Protein AF-A0AAV5U1E9-F1 (afdb_monomer_lite)

Structure (mmCIF, N/CA/C/O backbone):
data_AF-A0AAV5U1E9-F1
#
_entry.id   AF-A0AAV5U1E9-F1
#
loop_
_atom_site.group_PDB
_atom_site.id
_atom_site.type_symbol
_atom_site.label_atom_id
_atom_site.label_alt_id
_atom_site.label_comp_id
_atom_site.label_asym_id
_atom_site.label_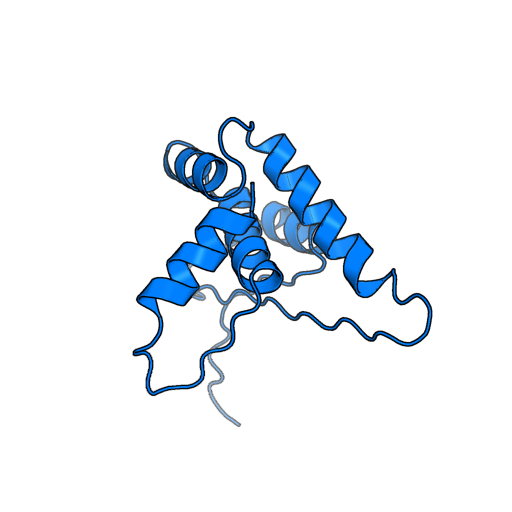entity_id
_atom_site.label_seq_id
_atom_site.pdbx_PDB_ins_code
_atom_site.Cartn_x
_atom_site.Cartn_y
_atom_site.Cartn_z
_atom_site.occupancy
_atom_site.B_iso_or_equiv
_atom_site.auth_seq_id
_atom_site.auth_comp_id
_atom_site.auth_asym_id
_atom_site.auth_atom_id
_atom_site.pdbx_PDB_model_num
ATOM 1 N N . HIS A 1 1 ? 16.062 -0.379 -3.807 1.00 47.97 1 HIS A N 1
ATOM 2 C CA . HIS A 1 1 ? 15.421 -1.050 -2.657 1.00 47.97 1 HIS A CA 1
ATOM 3 C C . HIS A 1 1 ? 14.063 -1.661 -3.014 1.00 47.97 1 HIS A C 1
ATOM 5 O O . HIS A 1 1 ? 13.911 -2.852 -2.813 1.00 47.97 1 HIS A O 1
ATOM 11 N N . THR A 1 2 ? 13.139 -0.954 -3.675 1.00 52.12 2 THR A N 1
ATOM 12 C CA . THR A 1 2 ? 11.852 -1.521 -4.158 1.00 52.12 2 THR A CA 1
ATOM 13 C C . THR A 1 2 ? 11.961 -2.611 -5.239 1.00 52.12 2 THR A C 1
ATOM 15 O O . THR A 1 2 ? 11.015 -3.367 -5.461 1.00 52.12 2 THR A O 1
ATOM 18 N N . SER A 1 3 ? 13.106 -2.712 -5.918 1.00 59.28 3 SER A N 1
ATOM 19 C CA . SER A 1 3 ? 13.319 -3.634 -7.041 1.00 59.28 3 SER A CA 1
ATOM 20 C C . SER A 1 3 ? 13.383 -5.119 -6.651 1.00 59.28 3 SER A C 1
ATOM 22 O O . SER A 1 3 ? 13.182 -5.966 -7.518 1.00 59.28 3 SER A O 1
ATOM 24 N N . SER A 1 4 ? 13.652 -5.462 -5.383 1.00 75.06 4 SER A N 1
ATOM 25 C CA . SER A 1 4 ? 13.805 -6.863 -4.952 1.00 75.06 4 SER A CA 1
ATOM 26 C C . SER A 1 4 ? 12.466 -7.601 -4.883 1.00 75.06 4 SER A C 1
ATOM 28 O O . SER A 1 4 ? 12.349 -8.688 -5.441 1.00 75.06 4 SER A O 1
ATOM 30 N N . LEU A 1 5 ? 11.439 -6.996 -4.276 1.00 80.62 5 LEU A N 1
ATOM 31 C CA . LEU A 1 5 ? 10.107 -7.595 -4.142 1.00 80.62 5 LEU A CA 1
ATOM 32 C C . LEU A 1 5 ? 9.466 -7.862 -5.505 1.00 80.62 5 LEU A C 1
ATOM 34 O O . LEU A 1 5 ? 9.003 -8.966 -5.775 1.00 80.62 5 LEU A O 1
ATOM 38 N N . ALA A 1 6 ? 9.493 -6.867 -6.388 1.00 82.38 6 ALA A N 1
ATOM 39 C CA . ALA A 1 6 ? 8.939 -6.980 -7.731 1.00 82.38 6 ALA A CA 1
ATOM 40 C C . ALA A 1 6 ? 9.596 -8.096 -8.551 1.00 82.38 6 ALA A C 1
ATOM 42 O O . ALA A 1 6 ? 8.913 -8.863 -9.228 1.00 82.38 6 ALA A O 1
ATOM 43 N N . LEU A 1 7 ? 10.924 -8.200 -8.467 1.00 82.81 7 LEU A N 1
ATOM 44 C CA . LEU A 1 7 ? 11.687 -9.235 -9.152 1.00 82.81 7 LEU A CA 1
ATOM 45 C C . LEU A 1 7 ? 11.408 -10.622 -8.566 1.00 82.81 7 LEU A C 1
ATOM 47 O O . LEU A 1 7 ? 11.289 -11.592 -9.313 1.00 82.81 7 LEU A O 1
ATOM 51 N N . SER A 1 8 ? 11.278 -10.720 -7.244 1.00 85.69 8 SER A N 1
ATOM 52 C CA . SER A 1 8 ? 10.870 -11.956 -6.583 1.00 85.69 8 SER A CA 1
ATOM 53 C C . SER A 1 8 ? 9.473 -12.383 -7.022 1.00 85.69 8 SER A C 1
ATOM 55 O O . SER A 1 8 ? 9.302 -13.546 -7.365 1.00 85.69 8 SER A O 1
ATOM 57 N N . LEU A 1 9 ? 8.501 -11.470 -7.101 1.00 85.44 9 LEU A N 1
ATOM 58 C CA . LEU A 1 9 ? 7.164 -11.790 -7.610 1.00 85.44 9 LEU A CA 1
ATOM 59 C C . LEU A 1 9 ? 7.234 -12.288 -9.053 1.00 85.44 9 LEU A C 1
ATOM 61 O O . LEU A 1 9 ? 6.796 -13.399 -9.316 1.00 85.44 9 LEU A O 1
ATOM 65 N N . LEU A 1 10 ? 7.897 -11.552 -9.949 1.00 85.06 10 LEU A N 1
ATOM 66 C CA . LEU A 1 10 ? 8.078 -11.957 -11.350 1.00 85.06 10 LEU A CA 1
ATOM 67 C C . LEU A 1 10 ? 8.608 -13.388 -11.503 1.00 85.06 10 LEU A C 1
ATOM 69 O O . LEU A 1 10 ? 8.105 -14.142 -12.328 1.00 85.06 10 LEU A O 1
ATOM 73 N N . ARG A 1 11 ? 9.594 -13.776 -10.687 1.00 85.38 11 ARG A N 1
ATOM 74 C CA . ARG A 1 11 ? 10.191 -15.122 -10.716 1.00 85.38 11 ARG A CA 1
ATOM 75 C C . ARG A 1 11 ? 9.249 -16.230 -10.248 1.00 85.38 11 ARG A C 1
ATOM 77 O O . ARG A 1 11 ? 9.446 -17.372 -10.643 1.00 85.38 11 ARG A O 1
ATOM 84 N N . HIS A 1 12 ? 8.272 -15.910 -9.403 1.00 86.44 12 HIS A N 1
ATOM 85 C CA . HIS A 1 12 ? 7.355 -16.888 -8.813 1.00 86.44 12 HIS A CA 1
ATOM 86 C C . HIS A 1 12 ? 5.940 -16.827 -9.400 1.00 86.44 12 HIS A C 1
ATOM 88 O O . HIS A 1 12 ? 5.130 -17.700 -9.106 1.00 86.44 12 HIS A O 1
ATOM 94 N N . SER A 1 13 ? 5.609 -15.806 -10.194 1.00 84.50 13 SER A N 1
ATOM 95 C CA . SER A 1 13 ? 4.236 -15.575 -10.652 1.00 84.50 13 SER A CA 1
ATOM 96 C C . SER A 1 13 ? 3.828 -16.366 -11.890 1.00 84.50 13 SER A C 1
ATOM 98 O O . SER A 1 13 ? 2.631 -16.524 -12.106 1.00 84.50 13 SER A O 1
ATOM 100 N N . SER A 1 14 ? 4.770 -16.830 -12.715 1.00 82.94 14 SER A N 1
ATOM 101 C CA . SER A 1 14 ? 4.425 -17.496 -13.973 1.00 82.94 14 SER A CA 1
ATOM 102 C C . SER A 1 14 ? 5.510 -18.467 -14.438 1.00 82.94 14 SER A C 1
ATOM 104 O O . SER A 1 14 ? 6.698 -18.165 -14.289 1.00 82.94 14 SER A O 1
ATOM 106 N N . PRO A 1 15 ? 5.137 -19.611 -15.040 1.00 82.44 15 PRO A N 1
ATOM 107 C CA . PRO A 1 15 ? 6.086 -20.453 -15.752 1.00 82.44 15 PRO A CA 1
ATOM 108 C C . PRO A 1 15 ? 6.699 -19.704 -16.955 1.00 82.44 15 PRO A C 1
ATOM 110 O O . PRO A 1 15 ? 6.074 -18.785 -17.492 1.00 82.44 15 PRO A O 1
ATOM 113 N N . PRO A 1 16 ? 7.891 -20.116 -17.438 1.00 79.62 16 PRO A N 1
ATOM 114 C CA . PRO A 1 16 ? 8.574 -19.460 -18.562 1.00 79.62 16 PRO A CA 1
ATOM 115 C C . PRO A 1 16 ? 7.789 -19.450 -19.883 1.00 79.62 16 PRO A C 1
ATOM 117 O O . PRO A 1 16 ? 8.138 -18.708 -20.796 1.00 79.62 16 PRO A O 1
ATOM 120 N N . SER A 1 17 ? 6.765 -20.297 -20.005 1.00 86.25 17 SER A N 1
ATOM 121 C CA . SER A 1 17 ? 5.916 -20.434 -21.191 1.00 86.25 17 SER A CA 1
ATOM 122 C C . SER A 1 17 ? 4.806 -19.388 -21.292 1.00 86.25 17 SER A C 1
ATOM 124 O O . SER A 1 17 ? 4.141 -19.316 -22.322 1.00 86.25 17 SER A O 1
ATOM 126 N N . GLU A 1 18 ? 4.577 -18.599 -20.244 1.00 86.81 18 GLU A N 1
ATOM 127 C CA . GLU A 1 18 ? 3.461 -17.660 -20.167 1.00 86.81 18 GLU A CA 1
ATOM 128 C C . GLU A 1 18 ? 3.949 -16.221 -20.005 1.00 86.81 18 GLU A C 1
ATOM 130 O O . GLU A 1 18 ? 4.949 -15.930 -19.347 1.00 86.81 18 GLU A O 1
ATOM 135 N N . SER A 1 19 ? 3.226 -15.298 -20.638 1.00 86.00 19 SER A N 1
ATOM 136 C CA . SER A 1 19 ? 3.493 -13.871 -20.493 1.00 86.00 19 SER A CA 1
ATOM 137 C C . SER A 1 19 ? 2.918 -13.369 -19.177 1.00 86.00 19 SER A C 1
ATOM 139 O O . SER A 1 19 ? 1.728 -13.527 -18.916 1.00 86.00 19 SER A O 1
ATOM 141 N N . PHE A 1 20 ? 3.747 -12.695 -18.384 1.00 88.19 20 PHE A N 1
ATOM 142 C CA . PHE A 1 20 ? 3.342 -12.119 -17.110 1.00 88.19 20 PHE A CA 1
ATOM 143 C C . PHE A 1 20 ? 3.737 -10.644 -17.027 1.00 88.19 20 PHE A C 1
ATOM 145 O O . PHE A 1 20 ? 4.865 -10.264 -17.343 1.00 88.19 20 PHE A O 1
ATOM 152 N N . VAL A 1 21 ? 2.796 -9.808 -16.586 1.00 87.12 21 VAL A N 1
ATOM 153 C CA . VAL A 1 21 ? 2.986 -8.365 -16.419 1.00 87.12 21 VAL A CA 1
ATOM 154 C C . VAL A 1 21 ? 2.570 -7.971 -15.010 1.00 87.12 21 VAL A C 1
ATOM 156 O O . VAL A 1 21 ? 1.493 -8.315 -14.534 1.00 87.12 21 VAL A O 1
ATOM 159 N N . LEU A 1 22 ? 3.431 -7.196 -14.362 1.00 87.06 22 LEU A N 1
ATOM 160 C CA . LEU A 1 22 ? 3.266 -6.678 -13.012 1.00 87.06 22 LEU A CA 1
ATOM 161 C C . LEU A 1 22 ? 3.529 -5.173 -13.052 1.00 87.06 22 LEU A C 1
ATOM 163 O O . LEU A 1 22 ? 4.464 -4.728 -13.714 1.00 87.06 22 LEU A O 1
ATOM 167 N N . SER A 1 23 ? 2.745 -4.398 -12.301 1.00 87.50 23 SER A N 1
ATOM 168 C CA . SER A 1 23 ? 3.079 -3.016 -11.948 1.00 87.50 23 SER A CA 1
ATOM 169 C C . SER A 1 23 ? 3.616 -2.982 -10.514 1.00 87.50 23 SER A C 1
ATOM 171 O O . SER A 1 23 ? 2.819 -2.964 -9.570 1.00 87.50 23 SER A O 1
ATOM 173 N N . PRO A 1 24 ? 4.950 -2.957 -10.316 1.00 87.19 24 PRO A N 1
ATOM 174 C CA . PRO A 1 24 ? 5.549 -2.898 -8.983 1.00 87.19 24 PRO A CA 1
ATOM 175 C C . PRO A 1 24 ? 5.058 -1.702 -8.179 1.00 87.19 24 PRO A C 1
ATOM 177 O O . PRO A 1 24 ? 4.819 -1.798 -6.982 1.00 87.19 24 PRO A O 1
ATOM 180 N N . PHE A 1 25 ? 4.874 -0.573 -8.863 1.00 85.94 25 PHE A N 1
ATOM 181 C CA . PHE A 1 25 ? 4.379 0.642 -8.247 1.00 85.94 25 PHE A CA 1
ATOM 182 C C . PHE A 1 25 ? 2.967 0.455 -7.684 1.00 85.94 25 PHE A C 1
ATOM 184 O O . PHE A 1 25 ? 2.750 0.730 -6.510 1.00 85.94 25 PHE A O 1
ATOM 191 N N . SER A 1 26 ? 2.017 -0.035 -8.491 1.00 86.62 26 SER A N 1
ATOM 192 C CA . SER A 1 26 ? 0.634 -0.214 -8.026 1.00 86.62 26 SER A CA 1
ATOM 193 C C . SER A 1 26 ? 0.573 -1.186 -6.848 1.00 86.62 26 SER A C 1
ATOM 195 O O . SER A 1 26 ? -0.064 -0.873 -5.843 1.00 86.62 26 SER A O 1
ATOM 197 N N . PHE A 1 27 ? 1.306 -2.299 -6.930 1.00 88.44 27 PHE A N 1
ATOM 198 C CA . PHE A 1 27 ? 1.364 -3.294 -5.865 1.00 88.44 27 PHE A CA 1
ATOM 199 C C . PHE A 1 27 ? 1.963 -2.732 -4.567 1.00 88.44 27 PHE A C 1
ATOM 201 O O . PHE A 1 27 ? 1.335 -2.801 -3.511 1.00 88.44 27 PHE A O 1
ATOM 208 N N . ASN A 1 28 ? 3.134 -2.099 -4.638 1.00 90.44 28 ASN A N 1
ATOM 209 C CA . ASN A 1 28 ? 3.792 -1.559 -3.452 1.00 90.44 28 ASN A CA 1
ATOM 210 C C . ASN A 1 28 ? 3.019 -0.380 -2.845 1.00 90.44 28 ASN A C 1
ATOM 212 O O . ASN A 1 28 ? 2.946 -0.268 -1.626 1.00 90.44 28 ASN A O 1
ATOM 216 N N . SER A 1 29 ? 2.395 0.473 -3.665 1.00 89.00 29 SER A N 1
ATOM 217 C CA . SER A 1 29 ? 1.509 1.535 -3.174 1.00 89.00 29 SER A CA 1
ATOM 218 C C . SER A 1 29 ? 0.265 0.981 -2.485 1.00 89.00 29 SER A C 1
ATOM 220 O O . SER A 1 29 ? -0.234 1.585 -1.540 1.00 89.00 29 SER A O 1
ATOM 222 N N . ALA A 1 30 ? -0.258 -0.162 -2.933 1.00 89.75 30 ALA A N 1
ATOM 223 C CA . ALA A 1 30 ? -1.341 -0.812 -2.215 1.00 89.75 30 ALA A CA 1
ATOM 224 C C . ALA A 1 30 ? -0.861 -1.292 -0.831 1.00 89.75 30 ALA A C 1
ATOM 226 O O . ALA A 1 30 ? -1.496 -1.018 0.186 1.00 89.75 30 ALA A O 1
ATOM 227 N N . LEU A 1 31 ? 0.308 -1.925 -0.763 1.00 92.62 31 LEU A N 1
ATOM 228 C CA . LEU A 1 31 ? 0.895 -2.351 0.507 1.00 92.62 31 LEU A CA 1
ATOM 229 C C . LEU A 1 31 ? 1.248 -1.175 1.431 1.00 92.62 31 LEU A C 1
ATOM 231 O O . LEU A 1 31 ? 1.056 -1.294 2.637 1.00 92.62 31 LEU A O 1
ATOM 235 N N . SER A 1 32 ? 1.682 -0.024 0.905 1.00 92.94 32 SER A N 1
ATOM 236 C CA . SER A 1 32 ? 1.962 1.165 1.726 1.00 92.94 32 SER A CA 1
ATOM 237 C C . SER A 1 32 ? 0.697 1.742 2.374 1.00 92.94 32 SER A C 1
ATOM 239 O O . SER A 1 32 ? 0.735 2.251 3.490 1.00 92.94 32 SER A O 1
ATOM 241 N N . ILE A 1 33 ? -0.452 1.628 1.705 1.00 91.69 33 ILE A N 1
ATOM 242 C CA . ILE A 1 33 ? -1.752 2.034 2.261 1.00 91.69 33 ILE A CA 1
ATOM 243 C C . ILE A 1 33 ? -2.177 1.104 3.406 1.00 91.69 33 ILE A C 1
ATOM 245 O O . ILE A 1 33 ? -2.721 1.569 4.412 1.00 91.69 33 ILE A O 1
ATOM 249 N N . VAL A 1 34 ? -1.899 -0.199 3.285 1.00 93.00 34 VAL A N 1
ATOM 250 C CA . VAL A 1 34 ? -2.109 -1.175 4.369 1.00 93.00 34 VAL A CA 1
ATOM 251 C C . VAL A 1 34 ? -1.143 -0.913 5.525 1.00 93.00 34 VAL A C 1
ATOM 253 O O . VAL A 1 34 ? -1.566 -0.897 6.677 1.00 93.00 34 VAL A O 1
ATOM 256 N N . HIS A 1 35 ? 0.126 -0.634 5.223 1.00 95.44 35 HIS A N 1
ATOM 257 C CA . HIS A 1 35 ? 1.158 -0.267 6.195 1.00 95.44 35 HIS A CA 1
ATOM 258 C C . HIS A 1 35 ? 0.737 0.921 7.070 1.00 95.44 35 HIS A C 1
ATOM 260 O O . HIS A 1 35 ? 0.860 0.861 8.292 1.00 95.44 35 HIS A O 1
ATOM 266 N N . ASP A 1 36 ? 0.175 1.972 6.470 1.00 93.62 36 ASP A N 1
ATOM 267 C CA . ASP A 1 36 ? -0.283 3.157 7.204 1.00 93.62 36 ASP A CA 1
ATOM 268 C C . ASP A 1 36 ? -1.551 2.905 8.044 1.00 93.62 36 ASP A C 1
ATOM 270 O O . ASP A 1 36 ? -1.909 3.724 8.892 1.00 93.62 36 ASP A O 1
ATOM 274 N N . GLY A 1 37 ? -2.254 1.793 7.803 1.00 91.75 37 GLY A N 1
ATOM 275 C CA . GLY A 1 37 ? -3.378 1.327 8.620 1.00 91.75 37 GLY A CA 1
ATOM 276 C C . GLY A 1 37 ? -2.983 0.303 9.688 1.00 91.75 37 GLY A C 1
ATOM 277 O O . GLY A 1 37 ? -3.783 0.013 10.579 1.00 91.75 37 GLY A O 1
ATOM 278 N N . ALA A 1 38 ? -1.769 -0.242 9.602 1.00 94.00 38 ALA A N 1
ATOM 279 C CA . ALA A 1 38 ? -1.234 -1.240 10.514 1.00 94.00 38 ALA A CA 1
ATOM 280 C C . ALA A 1 38 ? -0.532 -0.592 11.719 1.00 94.00 38 ALA A C 1
ATOM 282 O O . ALA A 1 38 ? -0.252 0.606 11.744 1.00 94.00 38 ALA A O 1
ATOM 283 N N . ASN A 1 39 ? -0.230 -1.401 12.735 1.00 93.69 39 ASN A N 1
ATOM 284 C CA . ASN A 1 39 ? 0.595 -1.002 13.875 1.00 93.69 39 ASN A CA 1
ATOM 285 C C . ASN A 1 39 ? 1.392 -2.215 14.394 1.00 93.69 39 ASN A C 1
ATOM 287 O O . ASN A 1 39 ? 1.108 -3.355 14.017 1.00 93.69 39 ASN A O 1
ATOM 291 N N . GLY A 1 40 ? 2.375 -1.979 15.263 1.00 95.19 40 GLY A N 1
ATOM 292 C CA . GLY A 1 40 ? 3.179 -3.022 15.897 1.00 95.19 40 GLY A CA 1
ATOM 293 C C . GLY A 1 40 ? 3.907 -3.899 14.877 1.00 95.19 40 GLY A C 1
ATOM 294 O O . GLY A 1 40 ? 4.494 -3.398 13.918 1.00 95.19 40 GLY A O 1
ATOM 295 N N . THR A 1 41 ? 3.857 -5.217 15.078 1.00 96.69 41 THR A N 1
ATOM 296 C CA . THR A 1 41 ? 4.572 -6.195 14.244 1.00 96.69 41 THR A CA 1
ATOM 297 C C . THR A 1 41 ? 4.187 -6.108 12.771 1.00 96.69 41 THR A C 1
ATOM 299 O O . THR A 1 41 ? 5.069 -6.057 11.923 1.00 96.69 41 THR A O 1
ATOM 302 N N . THR A 1 42 ? 2.894 -5.994 12.453 1.00 96.50 42 THR A N 1
ATOM 303 C CA . THR A 1 42 ? 2.432 -5.922 11.058 1.00 96.50 42 THR A CA 1
ATOM 304 C C . THR A 1 42 ? 2.982 -4.695 10.333 1.00 96.50 42 THR A C 1
ATOM 306 O O . THR A 1 42 ? 3.381 -4.784 9.176 1.00 96.50 42 THR A O 1
ATOM 309 N N . GLN A 1 43 ? 3.041 -3.539 11.003 1.00 96.38 43 GLN A N 1
ATOM 310 C CA . GLN A 1 43 ? 3.619 -2.339 10.395 1.00 96.38 43 GLN A CA 1
ATOM 311 C C . GLN A 1 43 ? 5.126 -2.494 10.175 1.00 96.38 43 GLN A C 1
ATOM 313 O O . GLN A 1 43 ? 5.639 -2.079 9.137 1.00 96.38 43 GLN A O 1
ATOM 318 N N . LYS A 1 44 ? 5.825 -3.127 11.122 1.00 95.12 44 LYS A N 1
ATOM 319 C CA . LYS A 1 44 ? 7.259 -3.393 11.013 1.00 95.12 44 LYS A CA 1
ATOM 320 C C . LYS A 1 44 ? 7.580 -4.320 9.838 1.00 95.12 44 LYS A C 1
ATOM 322 O O . LYS A 1 44 ? 8.413 -3.973 9.014 1.00 95.12 44 LYS A O 1
ATOM 327 N N . GLU A 1 45 ? 6.876 -5.441 9.707 1.00 95.00 45 GLU A N 1
ATOM 328 C CA . GLU A 1 45 ? 7.074 -6.379 8.592 1.00 95.00 45 GLU A CA 1
ATOM 329 C C . GLU A 1 45 ? 6.847 -5.705 7.234 1.00 95.00 45 GLU A C 1
ATOM 331 O O . GLU A 1 45 ? 7.614 -5.906 6.294 1.00 95.00 45 GLU A O 1
ATOM 336 N N . LEU A 1 46 ? 5.818 -4.855 7.134 1.00 95.31 46 LEU A N 1
ATOM 337 C CA . LEU A 1 46 ? 5.554 -4.085 5.920 1.00 95.31 46 LEU A CA 1
ATOM 338 C C . LEU A 1 46 ? 6.604 -2.995 5.672 1.00 95.31 46 LEU A C 1
ATOM 340 O O . LEU A 1 46 ? 6.898 -2.709 4.514 1.00 95.31 46 LEU A O 1
ATOM 344 N N . THR A 1 47 ? 7.172 -2.406 6.726 1.00 94.94 47 THR A N 1
ATOM 345 C CA . THR A 1 47 ? 8.285 -1.451 6.620 1.00 94.94 47 THR A CA 1
ATOM 346 C C . THR A 1 47 ? 9.485 -2.133 5.977 1.00 94.94 47 THR A C 1
ATOM 348 O O . THR A 1 47 ? 9.908 -1.714 4.901 1.00 94.94 47 THR A O 1
ATOM 351 N N . ASP A 1 48 ? 9.941 -3.243 6.564 1.00 92.69 48 ASP A N 1
ATOM 352 C CA . ASP A 1 48 ? 11.104 -4.001 6.095 1.00 92.69 48 ASP A CA 1
ATOM 353 C C . ASP A 1 48 ? 10.898 -4.517 4.657 1.00 92.69 48 ASP A C 1
ATOM 355 O O . ASP A 1 48 ? 11.801 -4.456 3.818 1.00 92.69 48 ASP A O 1
ATOM 359 N N . LEU A 1 49 ? 9.676 -4.961 4.335 1.00 91.88 49 LEU A N 1
ATOM 360 C CA . LEU A 1 49 ? 9.300 -5.418 2.996 1.00 91.88 49 LEU A CA 1
ATOM 361 C C . LEU A 1 49 ? 9.359 -4.298 1.944 1.00 91.88 49 LEU A C 1
ATOM 363 O O . LEU A 1 49 ? 9.797 -4.526 0.813 1.00 91.88 49 LEU A O 1
ATOM 367 N N . LEU A 1 50 ? 8.857 -3.107 2.278 1.00 91.44 50 LEU A N 1
ATOM 368 C CA . LEU A 1 50 ? 8.707 -2.000 1.333 1.00 91.44 50 LEU A CA 1
ATOM 369 C C . LEU A 1 50 ? 10.002 -1.206 1.158 1.00 91.44 50 LEU A C 1
ATOM 371 O O . LEU A 1 50 ? 10.337 -0.834 0.027 1.00 91.44 50 LEU A O 1
ATOM 375 N N . LEU A 1 51 ? 10.693 -0.938 2.265 1.00 91.06 51 LEU A N 1
ATOM 376 C CA . LEU A 1 51 ? 11.956 -0.214 2.373 1.00 91.06 51 LEU A CA 1
ATOM 377 C C . LEU A 1 51 ? 12.746 -0.800 3.555 1.00 91.06 51 LEU A C 1
ATOM 379 O O . LEU A 1 51 ? 12.595 -0.364 4.691 1.00 91.06 51 LEU A O 1
ATOM 383 N N . ASN A 1 52 ? 13.601 -1.781 3.263 1.00 86.50 52 ASN A N 1
ATOM 384 C CA . ASN A 1 52 ? 14.478 -2.388 4.264 1.00 86.50 52 ASN A CA 1
ATOM 385 C C . ASN A 1 52 ? 15.298 -1.328 5.015 1.00 86.50 52 ASN A C 1
ATOM 387 O O . ASN A 1 52 ? 15.803 -0.396 4.385 1.00 86.50 52 ASN A O 1
ATOM 391 N N . ASP A 1 53 ? 15.448 -1.508 6.329 1.00 87.56 53 ASP A N 1
ATOM 392 C CA . ASP A 1 53 ? 16.179 -0.611 7.239 1.00 87.56 53 ASP A CA 1
ATOM 393 C C . ASP A 1 53 ? 15.615 0.822 7.344 1.00 87.56 53 ASP A C 1
ATOM 395 O O . ASP A 1 53 ? 16.300 1.719 7.837 1.00 87.56 53 ASP A O 1
ATOM 399 N N . ALA A 1 54 ? 14.375 1.054 6.904 1.00 92.25 54 ALA A N 1
ATOM 400 C CA . ALA A 1 54 ? 13.687 2.332 7.069 1.00 92.25 54 ALA A CA 1
ATOM 401 C C . ALA A 1 54 ? 12.832 2.365 8.343 1.00 92.25 54 ALA A C 1
ATOM 403 O O . ALA A 1 54 ? 12.480 1.335 8.921 1.00 92.25 54 ALA A O 1
ATOM 404 N N . ILE A 1 55 ? 12.434 3.565 8.760 1.00 94.81 55 ILE A N 1
ATOM 405 C CA . ILE A 1 55 ? 11.376 3.748 9.762 1.00 94.81 55 ILE A CA 1
ATOM 406 C C . ILE A 1 55 ? 10.008 3.953 9.083 1.00 94.81 55 ILE A C 1
ATOM 408 O O . ILE A 1 55 ? 9.944 4.449 7.954 1.00 94.81 55 ILE A O 1
ATOM 412 N N . PRO A 1 56 ? 8.878 3.653 9.759 1.00 94.81 56 PRO A N 1
ATOM 413 C CA . PRO A 1 56 ? 7.548 3.732 9.144 1.00 94.81 56 PRO A CA 1
ATOM 414 C C . PRO A 1 56 ? 7.225 5.080 8.478 1.00 94.81 56 PRO A C 1
ATOM 416 O O . PRO A 1 56 ? 6.608 5.129 7.415 1.00 94.81 56 PRO A O 1
ATOM 419 N N . SER A 1 57 ? 7.670 6.197 9.063 1.00 94.81 57 SER A N 1
ATOM 420 C CA . SER A 1 57 ? 7.432 7.533 8.503 1.00 94.81 57 SER A CA 1
ATOM 421 C C . SER A 1 57 ? 8.152 7.772 7.172 1.00 94.81 57 SER A C 1
ATOM 423 O O . SER A 1 57 ? 7.637 8.513 6.329 1.00 94.81 57 SER A O 1
ATOM 425 N N . GLU A 1 58 ? 9.306 7.142 6.947 1.00 95.81 58 GLU A N 1
ATOM 426 C CA . GLU A 1 58 ? 10.040 7.210 5.681 1.00 95.81 58 GLU A CA 1
ATOM 427 C C . GLU A 1 58 ? 9.304 6.436 4.590 1.00 95.81 58 GLU A C 1
ATOM 429 O O . GLU A 1 58 ? 9.172 6.937 3.473 1.00 95.81 58 GLU A O 1
ATOM 434 N N . VAL A 1 59 ? 8.730 5.275 4.930 1.00 94.75 59 VAL A N 1
ATOM 435 C CA . VAL A 1 59 ? 7.871 4.496 4.024 1.00 94.75 59 VAL A CA 1
ATOM 436 C C . VAL A 1 59 ? 6.674 5.323 3.583 1.00 94.75 59 VAL A C 1
ATOM 438 O O . VAL A 1 59 ? 6.454 5.508 2.382 1.00 94.75 59 VAL A O 1
ATOM 441 N N . THR A 1 60 ? 5.935 5.878 4.545 1.00 94.38 60 THR A N 1
ATOM 442 C CA . THR A 1 60 ? 4.785 6.738 4.265 1.00 94.38 60 THR A CA 1
ATOM 443 C C . THR A 1 60 ? 5.184 7.922 3.384 1.00 94.38 60 THR A C 1
ATOM 445 O O . THR A 1 60 ? 4.512 8.221 2.397 1.00 94.38 60 THR A O 1
ATOM 448 N N . SER A 1 61 ? 6.291 8.599 3.701 1.00 95.00 61 SER A N 1
ATOM 449 C CA . SER A 1 61 ? 6.756 9.776 2.953 1.00 95.00 61 SER A CA 1
ATOM 450 C C . SER A 1 61 ? 7.162 9.428 1.521 1.00 95.00 61 SER A C 1
ATOM 452 O O . SER A 1 61 ? 6.806 10.138 0.579 1.00 95.00 61 SER A O 1
ATOM 454 N N . PHE A 1 62 ? 7.857 8.308 1.332 1.00 93.88 62 PHE A N 1
ATOM 455 C CA . PHE A 1 62 ? 8.304 7.857 0.021 1.00 93.88 62 PHE A CA 1
ATOM 456 C C . PHE A 1 62 ? 7.123 7.510 -0.892 1.00 93.88 62 PHE 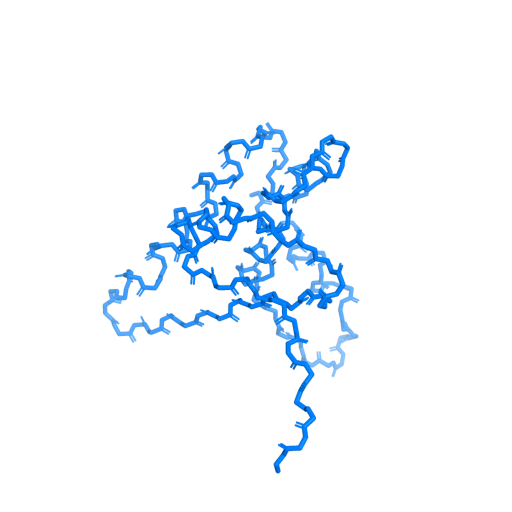A C 1
ATOM 458 O O . PHE A 1 62 ? 7.005 8.055 -1.992 1.00 93.88 62 PHE A O 1
ATOM 465 N N . TYR A 1 63 ? 6.209 6.650 -0.435 1.00 92.38 63 TYR A N 1
ATOM 466 C CA . TYR A 1 63 ? 5.094 6.203 -1.272 1.00 92.38 63 TYR A CA 1
ATOM 467 C C . TYR A 1 63 ? 4.024 7.278 -1.478 1.00 92.38 63 TYR A C 1
ATOM 469 O O . TYR A 1 63 ? 3.444 7.330 -2.563 1.00 92.38 63 TYR A O 1
ATOM 477 N N . SER A 1 64 ? 3.795 8.168 -0.507 1.00 92.06 64 SER A N 1
ATOM 478 C CA . SER A 1 64 ? 2.905 9.324 -0.702 1.00 92.06 64 SER A CA 1
ATOM 479 C C . SER A 1 64 ? 3.457 10.294 -1.749 1.00 92.06 64 SER A C 1
ATOM 481 O O . SER A 1 64 ? 2.750 10.678 -2.681 1.00 92.06 64 SER A O 1
ATOM 483 N N . SER A 1 65 ? 4.754 10.610 -1.682 1.00 91.62 65 SER A N 1
ATOM 484 C CA . SER A 1 65 ? 5.429 11.435 -2.690 1.00 91.62 65 SER A CA 1
ATOM 485 C C . SER A 1 65 ? 5.322 10.829 -4.093 1.00 91.62 65 SER A C 1
ATOM 487 O O . SER A 1 65 ? 4.988 11.528 -5.054 1.00 91.62 65 SER A O 1
ATOM 489 N N . LEU A 1 66 ? 5.528 9.515 -4.235 1.00 88.44 66 LEU A N 1
ATOM 490 C CA . LEU A 1 66 ? 5.364 8.833 -5.521 1.00 88.44 66 LEU A CA 1
ATOM 491 C C . LEU A 1 66 ? 3.914 8.863 -6.021 1.00 88.44 66 LEU A C 1
ATOM 493 O O . LEU A 1 66 ? 3.685 9.161 -7.194 1.00 88.44 66 LEU A O 1
ATOM 497 N N . ALA A 1 67 ? 2.941 8.594 -5.148 1.00 86.69 67 ALA A N 1
ATOM 498 C CA . ALA A 1 67 ? 1.522 8.594 -5.497 1.00 86.69 67 ALA A CA 1
ATOM 499 C C . ALA A 1 67 ? 1.036 9.961 -6.002 1.00 86.69 67 ALA A C 1
AT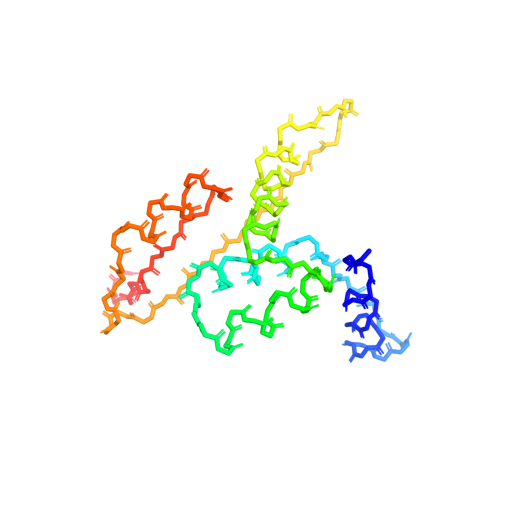OM 501 O O . ALA A 1 67 ? 0.240 10.018 -6.937 1.00 86.69 67 ALA A O 1
ATOM 502 N N . LEU A 1 68 ? 1.547 11.054 -5.433 1.00 86.12 68 LEU A N 1
ATOM 503 C CA . LEU A 1 68 ? 1.184 12.416 -5.831 1.00 86.12 68 LEU A CA 1
ATOM 504 C C . LEU A 1 68 ? 1.975 12.911 -7.053 1.00 86.12 68 LEU A C 1
ATOM 506 O O . LEU A 1 68 ? 1.447 13.657 -7.882 1.00 86.12 68 LEU A O 1
ATOM 510 N N . SER A 1 69 ? 3.240 12.505 -7.193 1.00 84.06 69 SER A N 1
ATOM 511 C CA . SER A 1 69 ? 4.120 13.024 -8.246 1.00 84.06 69 SER A CA 1
ATOM 512 C C . SER A 1 69 ? 4.006 12.284 -9.577 1.00 84.06 69 SER A C 1
ATOM 514 O O . SER A 1 69 ? 4.080 12.934 -10.616 1.00 84.06 69 SER A O 1
ATOM 516 N N . LEU A 1 70 ? 3.795 10.965 -9.591 1.00 79.25 70 LEU A N 1
ATOM 517 C CA . LEU A 1 70 ? 3.765 10.187 -10.837 1.00 79.25 70 LEU A CA 1
ATOM 518 C C . LEU A 1 70 ? 2.592 10.542 -11.766 1.00 79.25 70 LEU A C 1
ATOM 520 O O . LEU A 1 70 ? 2.841 10.713 -12.959 1.00 79.25 70 LEU A O 1
ATOM 524 N N . PRO A 1 71 ? 1.348 10.730 -11.279 1.00 75.06 71 PRO A N 1
ATOM 525 C CA . PRO A 1 71 ? 0.254 11.206 -12.130 1.00 75.06 71 PRO A CA 1
ATOM 526 C C . PRO A 1 71 ? 0.481 12.633 -12.652 1.00 75.06 71 PRO A C 1
ATOM 528 O O . PRO A 1 71 ? -0.024 12.992 -13.712 1.00 75.06 71 PRO A O 1
ATOM 531 N N . SER A 1 72 ? 1.242 13.440 -11.905 1.00 64.00 72 SER A N 1
ATOM 532 C CA . SER A 1 72 ? 1.451 14.871 -12.160 1.00 64.00 72 SER A CA 1
ATOM 533 C C . SER A 1 72 ? 2.664 15.161 -13.055 1.00 64.00 72 SER A C 1
ATOM 535 O O . SER A 1 72 ? 2.736 16.218 -13.675 1.00 64.00 72 SER A O 1
ATOM 537 N N . LYS A 1 73 ? 3.627 14.235 -13.152 1.00 59.91 73 LYS A N 1
ATOM 538 C CA . LYS A 1 73 ? 4.878 14.379 -13.920 1.00 59.91 73 LYS A CA 1
ATOM 539 C C . LYS A 1 73 ? 4.786 13.817 -15.345 1.00 59.91 73 LYS A C 1
ATOM 541 O O . LYS A 1 73 ? 5.742 13.228 -15.845 1.00 59.91 73 LYS A O 1
ATOM 546 N N . GLY A 1 74 ? 3.659 14.037 -16.020 1.00 53.66 74 GLY A N 1
ATOM 547 C CA . GLY A 1 74 ? 3.496 13.761 -17.451 1.00 53.66 74 GLY A CA 1
ATOM 548 C C . GLY A 1 74 ? 4.302 14.732 -18.321 1.00 53.66 74 GLY A C 1
ATOM 549 O O . GLY A 1 74 ? 3.730 15.564 -19.018 1.00 53.66 74 GLY A O 1
ATOM 550 N N . GLY A 1 75 ? 5.633 14.665 -18.264 1.00 55.88 75 GLY A N 1
ATOM 551 C CA . GLY A 1 75 ? 6.504 15.327 -19.233 1.00 55.88 75 GLY A CA 1
ATOM 552 C C . GLY A 1 75 ? 6.450 14.601 -20.581 1.00 55.88 75 GLY A C 1
ATOM 553 O O . GLY A 1 75 ? 6.534 13.377 -20.623 1.00 55.88 75 GLY A O 1
ATOM 554 N N . ASN A 1 76 ? 6.298 15.356 -21.673 1.00 58.59 76 ASN A N 1
ATOM 555 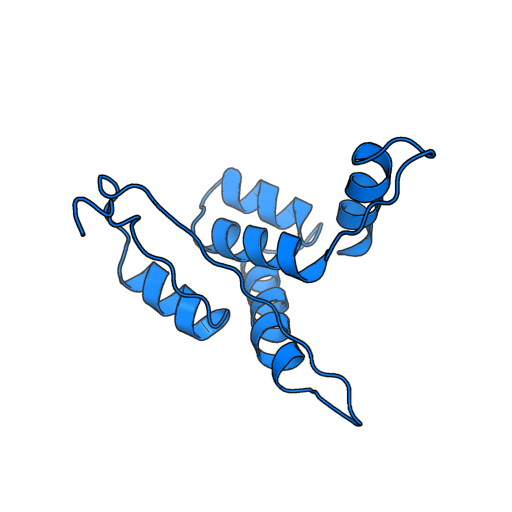C CA . ASN A 1 76 ? 6.409 14.911 -23.071 1.00 58.59 76 ASN A CA 1
ATOM 556 C C . ASN A 1 76 ? 5.658 13.609 -23.439 1.00 58.59 76 ASN A C 1
ATOM 558 O O . ASN A 1 76 ? 6.221 12.713 -24.061 1.00 58.59 76 ASN A O 1
ATOM 562 N N . GLY A 1 77 ? 4.364 13.523 -23.109 1.00 63.66 77 GLY A N 1
ATOM 563 C CA . GLY A 1 77 ? 3.443 12.572 -23.755 1.00 63.66 77 GLY A CA 1
ATOM 564 C C . GLY A 1 77 ? 3.236 11.219 -23.065 1.00 63.66 77 GLY A C 1
ATOM 565 O O . GLY A 1 77 ? 2.475 10.401 -23.579 1.00 63.66 77 GLY A O 1
ATOM 566 N N . VAL A 1 78 ? 3.838 10.973 -21.896 1.00 68.75 78 VAL A N 1
ATOM 567 C CA . VAL A 1 78 ? 3.568 9.754 -21.113 1.00 68.75 78 VAL A CA 1
ATOM 568 C C . VAL A 1 78 ? 2.400 9.983 -20.154 1.00 68.75 78 VAL A C 1
ATOM 570 O O . VAL A 1 78 ? 2.490 10.768 -19.211 1.00 68.75 78 VAL A O 1
ATOM 573 N N . LEU A 1 79 ? 1.297 9.267 -20.382 1.00 71.00 79 LEU A N 1
ATOM 574 C CA . LEU A 1 79 ? 0.125 9.265 -19.509 1.00 71.00 79 LEU A CA 1
ATOM 575 C C . LEU A 1 79 ? 0.242 8.146 -18.468 1.00 71.00 79 LEU A C 1
ATOM 577 O O . LEU A 1 79 ? 0.108 6.969 -18.799 1.00 71.00 79 LEU A O 1
ATOM 581 N N . PHE A 1 80 ? 0.439 8.513 -17.202 1.00 72.12 80 PHE A N 1
ATOM 582 C CA . PHE A 1 80 ? 0.480 7.561 -16.095 1.00 72.12 80 PHE A CA 1
ATOM 583 C C . PHE A 1 80 ? -0.867 7.503 -15.366 1.00 72.12 80 PHE A C 1
ATOM 585 O O . PHE A 1 80 ? -1.296 8.476 -14.746 1.00 72.12 80 PHE A O 1
ATOM 592 N N . LYS A 1 81 ? -1.539 6.349 -15.426 1.00 72.69 81 LYS A N 1
ATOM 593 C CA . LYS A 1 81 ? -2.783 6.082 -14.694 1.00 72.69 81 LYS A CA 1
ATOM 594 C C . LYS A 1 81 ? -2.584 4.886 -13.773 1.00 72.69 81 LYS A C 1
ATOM 596 O O . LYS A 1 81 ? -2.270 3.795 -14.233 1.00 72.69 81 LYS A O 1
ATOM 601 N N . SER A 1 82 ? -2.813 5.096 -12.483 1.00 71.56 82 SER A N 1
ATOM 602 C CA . SER A 1 82 ? -2.862 4.040 -11.474 1.00 71.56 82 SER A CA 1
ATOM 603 C C . SER A 1 82 ? -4.116 4.235 -10.633 1.00 71.56 82 SER A C 1
ATOM 605 O O . SER A 1 82 ? -4.437 5.360 -10.252 1.00 71.56 82 SER A O 1
ATOM 607 N N . ALA A 1 83 ? -4.842 3.152 -10.378 1.00 72.62 83 ALA A N 1
ATOM 608 C CA . ALA A 1 83 ? -6.086 3.173 -9.623 1.00 72.62 83 ALA A CA 1
ATOM 609 C C . ALA A 1 83 ? -6.045 2.080 -8.553 1.00 72.62 83 ALA A C 1
ATOM 611 O O . ALA A 1 83 ? -6.453 0.947 -8.791 1.00 72.62 83 ALA A O 1
ATOM 612 N N . ASN A 1 84 ? -5.563 2.434 -7.364 1.00 72.38 84 ASN A N 1
ATOM 613 C CA . ASN A 1 84 ? -5.636 1.560 -6.198 1.00 72.38 84 ASN A CA 1
ATOM 614 C C . ASN A 1 84 ? -6.967 1.810 -5.474 1.00 72.38 84 ASN A C 1
ATOM 616 O O . ASN A 1 84 ? -7.346 2.961 -5.241 1.00 72.38 84 ASN A O 1
ATOM 620 N N . ARG A 1 85 ? -7.694 0.747 -5.115 1.00 75.81 85 ARG A N 1
ATOM 621 C CA . ARG A 1 85 ? -8.934 0.842 -4.333 1.00 75.81 85 ARG A CA 1
ATOM 622 C C . ARG A 1 85 ? -8.994 -0.275 -3.301 1.00 75.81 85 ARG A C 1
ATOM 624 O O . ARG A 1 85 ? -8.748 -1.429 -3.628 1.00 75.81 85 ARG A O 1
ATOM 631 N N . PHE A 1 86 ? -9.382 0.089 -2.083 1.00 77.31 86 PHE A N 1
ATOM 632 C CA . PHE A 1 86 ? -9.567 -0.841 -0.975 1.00 77.31 86 PHE A CA 1
ATOM 633 C C . PHE A 1 86 ? -11.048 -0.991 -0.673 1.00 77.31 86 PHE A C 1
ATOM 635 O O . PHE A 1 86 ? -11.751 0.008 -0.495 1.00 77.31 86 PHE A O 1
ATOM 642 N N . TYR A 1 87 ? -11.487 -2.244 -0.617 1.00 78.69 87 TYR A N 1
ATOM 643 C CA . TYR A 1 87 ? -12.820 -2.630 -0.187 1.00 78.69 87 TYR A CA 1
ATOM 644 C C . TYR A 1 87 ? -12.693 -3.331 1.154 1.00 78.69 87 TYR A C 1
ATOM 646 O O . TYR A 1 87 ? -11.923 -4.279 1.292 1.00 78.69 87 TYR A O 1
ATOM 654 N N . ILE A 1 88 ? -13.431 -2.834 2.134 1.00 80.38 88 ILE A N 1
ATOM 655 C CA . ILE A 1 88 ? -13.435 -3.359 3.496 1.00 80.38 88 ILE A CA 1
ATOM 656 C C . ILE A 1 88 ? -14.860 -3.798 3.807 1.00 80.38 88 ILE A C 1
ATOM 658 O O . ILE A 1 88 ? -15.804 -3.210 3.287 1.00 80.38 88 ILE A O 1
ATOM 662 N N . ASP A 1 89 ? -15.028 -4.855 4.592 1.00 82.56 89 ASP A N 1
ATOM 663 C CA . ASP A 1 89 ? -16.360 -5.335 4.951 1.00 82.56 89 ASP A CA 1
ATOM 664 C C . ASP A 1 89 ? -17.180 -4.253 5.679 1.00 82.56 89 ASP A C 1
ATOM 666 O O . ASP A 1 89 ? -16.631 -3.430 6.416 1.00 82.56 89 ASP A O 1
ATOM 670 N N . ASP A 1 90 ? -18.496 -4.236 5.470 1.00 81.12 90 ASP A N 1
ATOM 671 C CA . ASP A 1 90 ? -19.397 -3.247 6.077 1.00 81.12 90 ASP A CA 1
ATOM 672 C C . ASP A 1 90 ? -19.475 -3.382 7.609 1.00 81.12 90 ASP A C 1
ATOM 674 O O . ASP A 1 90 ? -19.753 -2.401 8.297 1.00 81.12 90 ASP A O 1
ATOM 678 N N . SER A 1 91 ? -19.164 -4.559 8.165 1.00 82.50 91 SER A N 1
ATOM 679 C CA . SER A 1 91 ? -19.096 -4.777 9.617 1.00 82.50 91 SER A CA 1
ATOM 680 C C . SER A 1 91 ? -17.921 -4.063 10.298 1.00 82.50 91 SER A C 1
ATOM 682 O O . SER A 1 91 ? -17.923 -3.897 11.520 1.00 82.50 91 SER A O 1
ATOM 684 N N . ILE A 1 92 ? -16.922 -3.604 9.536 1.00 82.75 92 ILE A N 1
ATOM 685 C CA . ILE A 1 92 ? -15.724 -2.956 10.075 1.00 82.75 92 ILE A CA 1
ATOM 686 C C . ILE A 1 92 ? -15.893 -1.437 10.046 1.00 82.75 92 ILE A C 1
ATOM 688 O O . ILE A 1 92 ? -15.903 -0.796 8.995 1.00 82.75 92 ILE A O 1
ATOM 692 N N . SER A 1 93 ? -15.935 -0.827 11.230 1.00 85.19 93 SER A N 1
ATOM 693 C CA . SER A 1 93 ? -15.946 0.632 11.359 1.00 85.19 93 SER A CA 1
ATOM 694 C C . SER A 1 93 ? -14.575 1.228 11.035 1.00 85.19 93 SER A C 1
ATOM 696 O O . SER A 1 93 ? -13.630 1.112 11.817 1.00 85.19 93 SER A O 1
ATOM 698 N N . LEU A 1 94 ? -14.467 1.911 9.894 1.00 85.94 94 LEU A N 1
ATOM 699 C CA . LEU A 1 94 ? -13.244 2.619 9.527 1.00 85.94 94 LEU A CA 1
ATOM 700 C C . LEU A 1 94 ? -13.078 3.912 10.318 1.00 85.94 94 LEU A C 1
ATOM 702 O O . LEU A 1 94 ? -13.995 4.726 10.443 1.00 85.94 94 LEU A O 1
ATOM 706 N N . LYS A 1 95 ? -11.855 4.146 10.799 1.00 90.06 95 LYS A N 1
ATOM 707 C CA . LYS A 1 95 ? -11.493 5.428 11.403 1.00 90.06 95 LYS A CA 1
ATOM 708 C C . LYS A 1 95 ? -11.535 6.515 10.327 1.00 90.06 95 LYS A C 1
ATOM 710 O O . LYS A 1 95 ? -10.795 6.447 9.347 1.00 90.06 95 LYS A O 1
ATOM 715 N N . LYS A 1 96 ? -12.346 7.556 10.541 1.00 89.06 96 LYS A N 1
ATOM 716 C CA . LYS A 1 96 ? -12.449 8.712 9.627 1.00 89.06 96 LYS A CA 1
ATOM 717 C C . LYS A 1 96 ? -11.094 9.370 9.360 1.00 89.06 96 LYS A C 1
ATOM 719 O O . LYS A 1 96 ? -10.819 9.798 8.245 1.00 89.06 96 LYS A O 1
ATOM 724 N N . GLU A 1 97 ? -10.242 9.419 10.382 1.00 91.38 97 GLU A N 1
ATOM 725 C CA . GLU A 1 97 ? -8.879 9.939 10.264 1.00 91.38 97 GLU A CA 1
ATOM 726 C C . GLU A 1 97 ? -8.041 9.126 9.273 1.00 91.38 97 GLU A C 1
ATOM 728 O O . GLU A 1 97 ? -7.389 9.701 8.408 1.00 91.38 97 GLU A O 1
ATOM 733 N N . TYR A 1 98 ? -8.121 7.794 9.333 1.00 89.75 98 TYR A N 1
ATOM 734 C CA . TYR A 1 98 ? -7.428 6.927 8.385 1.00 89.75 98 TYR A CA 1
ATOM 735 C C . TYR A 1 98 ? -7.903 7.188 6.950 1.00 89.75 98 TYR A C 1
ATOM 737 O O . TYR A 1 98 ? -7.082 7.414 6.066 1.00 89.75 98 TYR A O 1
ATOM 745 N N . GLN A 1 99 ? -9.219 7.257 6.725 1.00 89.06 99 GLN A N 1
ATOM 746 C CA . GLN A 1 99 ? -9.779 7.548 5.399 1.00 89.06 99 GLN A CA 1
ATOM 747 C C . GLN A 1 99 ? -9.282 8.890 4.847 1.00 89.06 99 GLN A C 1
ATOM 749 O O . GLN A 1 99 ? -8.825 8.953 3.705 1.00 89.06 99 GLN A O 1
ATOM 754 N N . LYS A 1 100 ? -9.311 9.943 5.674 1.00 90.56 100 LYS A N 1
ATOM 755 C CA . LYS A 1 100 ? -8.809 11.273 5.306 1.00 90.56 100 LYS A CA 1
ATOM 756 C C . LYS A 1 100 ? -7.315 11.238 4.983 1.00 90.56 100 LYS A C 1
ATOM 758 O O . LYS A 1 100 ? -6.889 11.826 3.993 1.00 90.56 100 LYS A O 1
ATOM 763 N N . ASN A 1 101 ? -6.527 10.530 5.788 1.00 90.56 101 ASN A N 1
ATOM 764 C CA . ASN A 1 101 ? -5.090 10.403 5.574 1.00 90.56 101 ASN A CA 1
ATOM 765 C C . ASN A 1 101 ? -4.778 9.684 4.257 1.00 90.56 101 ASN A C 1
ATOM 767 O O . ASN A 1 101 ? -3.868 10.109 3.550 1.00 90.56 101 ASN A O 1
ATOM 771 N N . MET A 1 102 ? -5.538 8.646 3.895 1.00 90.00 102 MET A N 1
ATOM 772 C CA . MET A 1 102 ? -5.333 7.921 2.636 1.00 90.00 102 MET A CA 1
ATOM 773 C C . MET A 1 102 ? -5.697 8.762 1.408 1.00 90.00 102 MET A C 1
ATOM 775 O O . MET A 1 102 ? -4.982 8.732 0.404 1.00 90.00 102 MET A O 1
ATOM 779 N N . GLU A 1 103 ? -6.761 9.561 1.499 1.00 88.50 103 GLU A N 1
ATOM 780 C CA . GLU A 1 103 ? -7.152 10.478 0.426 1.00 88.50 103 GLU A CA 1
ATOM 781 C C . GLU A 1 103 ? -6.101 11.578 0.224 1.00 88.50 103 GLU A C 1
ATOM 783 O O . GLU A 1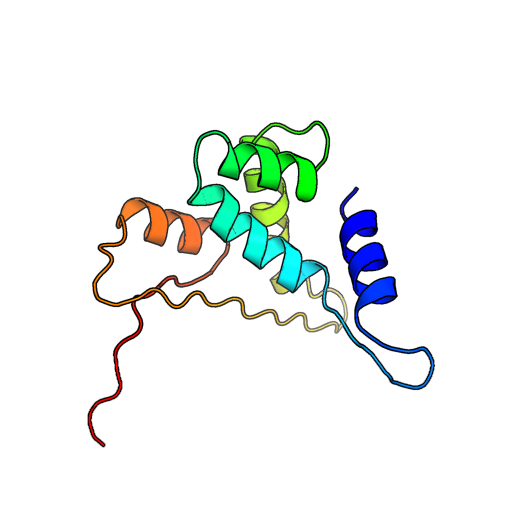 103 ? -5.675 11.816 -0.902 1.00 88.50 103 GLU A O 1
ATOM 788 N N . VAL A 1 104 ? -5.602 12.182 1.308 1.00 88.50 104 VAL A N 1
ATOM 789 C CA . VAL A 1 104 ? -4.600 13.260 1.236 1.00 88.50 104 VAL A CA 1
ATOM 790 C C . VAL A 1 104 ? -3.227 12.753 0.789 1.00 88.50 104 VAL A C 1
ATOM 792 O O . VAL A 1 104 ? -2.585 13.385 -0.045 1.00 88.50 104 VAL A O 1
ATOM 795 N N . LYS A 1 105 ? -2.750 11.634 1.345 1.00 89.19 105 LYS A N 1
ATOM 796 C CA . LYS A 1 105 ? -1.376 11.157 1.115 1.00 89.19 105 LYS A CA 1
ATOM 797 C C . LYS A 1 105 ? -1.221 10.351 -0.170 1.00 89.19 105 LYS A C 1
ATOM 799 O O . LYS A 1 105 ? -0.150 10.380 -0.763 1.00 89.19 105 LYS A O 1
ATOM 804 N N . TYR A 1 106 ? -2.259 9.633 -0.594 1.00 87.06 106 TYR A N 1
ATOM 805 C CA . TYR A 1 106 ? -2.160 8.687 -1.711 1.00 87.06 106 TYR A CA 1
ATOM 806 C C . TYR A 1 106 ? -3.169 8.943 -2.833 1.00 87.06 106 TYR A C 1
ATOM 808 O O . TYR A 1 106 ? -3.120 8.244 -3.842 1.00 87.06 106 TYR A O 1
ATOM 816 N N . ASN A 1 107 ? -4.081 9.912 -2.684 1.00 86.31 107 ASN A N 1
ATOM 817 C CA . ASN A 1 107 ? -5.202 10.133 -3.605 1.00 86.31 107 ASN A CA 1
ATOM 818 C C . ASN A 1 107 ? -6.078 8.873 -3.786 1.00 86.31 107 ASN A C 1
ATOM 820 O O . ASN A 1 107 ? -6.592 8.587 -4.870 1.00 86.31 107 ASN A O 1
ATOM 824 N N . VAL A 1 108 ? -6.227 8.085 -2.714 1.00 84.12 108 VAL A N 1
ATOM 825 C CA . VAL A 1 108 ? -6.996 6.834 -2.706 1.00 84.12 108 VAL A CA 1
ATOM 826 C C . VAL A 1 108 ? -8.221 6.963 -1.813 1.00 84.12 108 VAL A C 1
ATOM 828 O O . VAL A 1 108 ? -8.154 7.452 -0.690 1.00 84.12 108 VAL A O 1
ATOM 831 N N . LYS A 1 109 ? -9.353 6.445 -2.301 1.00 82.44 109 LYS A N 1
ATOM 832 C CA . LYS A 1 109 ? -10.588 6.324 -1.521 1.00 82.44 109 LYS A CA 1
ATOM 833 C C . LYS A 1 109 ? -10.685 4.928 -0.914 1.00 82.44 109 LYS A C 1
ATOM 835 O O . LYS A 1 109 ? -10.786 3.945 -1.649 1.00 82.44 109 LYS A O 1
ATOM 840 N N . VAL A 1 110 ? -10.715 4.862 0.416 1.00 81.38 110 VAL A N 1
ATOM 841 C CA . VAL A 1 110 ? -10.996 3.637 1.178 1.00 81.38 110 VAL A CA 1
ATOM 842 C C . VAL A 1 110 ? -12.455 3.661 1.616 1.00 81.38 110 VAL A C 1
ATOM 844 O O . VAL A 1 110 ? -12.879 4.574 2.328 1.00 81.38 110 VAL A O 1
ATOM 847 N N . LYS A 1 111 ? -13.236 2.676 1.170 1.00 79.56 111 LYS A N 1
ATOM 848 C CA . LYS A 1 111 ? -14.670 2.598 1.460 1.00 79.56 111 LYS A CA 1
ATOM 849 C C . LYS A 1 111 ? -15.056 1.192 1.890 1.00 79.56 111 LYS A C 1
ATOM 851 O O . LYS A 1 111 ? -14.491 0.209 1.410 1.00 79.56 111 LYS A O 1
ATOM 856 N N . ASN A 1 112 ? -16.058 1.121 2.754 1.00 79.38 112 ASN A N 1
ATOM 857 C CA . ASN A 1 112 ? -16.749 -0.124 3.020 1.00 79.38 112 ASN A CA 1
ATOM 858 C C . ASN A 1 112 ? -17.455 -0.613 1.741 1.00 79.38 112 ASN A C 1
ATOM 860 O O . ASN A 1 112 ? -17.858 0.182 0.876 1.00 79.38 112 ASN A O 1
ATOM 864 N N . ARG A 1 113 ? -17.508 -1.930 1.572 1.00 67.12 113 ARG A N 1
ATOM 865 C CA . ARG A 1 113 ? -18.095 -2.604 0.424 1.00 67.12 113 ARG A CA 1
ATOM 866 C C . ARG A 1 113 ? -19.610 -2.570 0.564 1.00 67.12 113 ARG A C 1
ATOM 868 O O . ARG A 1 113 ? -20.198 -3.545 1.004 1.00 67.12 113 ARG A O 1
ATOM 875 N N . VAL A 1 114 ? -20.230 -1.520 0.029 1.00 57.81 114 VAL A N 1
ATOM 876 C CA . VAL A 1 114 ? -21.684 -1.496 -0.161 1.00 57.81 114 VAL A CA 1
ATOM 877 C C . VAL A 1 114 ? -22.079 -2.727 -0.978 1.00 57.81 114 VAL A C 1
ATOM 879 O O . VAL A 1 114 ? -21.751 -2.822 -2.166 1.00 57.81 114 VAL A O 1
ATOM 882 N N . SER A 1 115 ? -22.747 -3.698 -0.353 1.00 51.75 115 SER A N 1
ATOM 883 C CA . SER A 1 115 ? -23.405 -4.762 -1.105 1.00 51.75 115 SER A CA 1
ATOM 884 C C . SER A 1 115 ? -24.427 -4.096 -2.015 1.00 51.75 115 SER A C 1
ATOM 886 O O . SER A 1 115 ? -25.399 -3.515 -1.539 1.00 51.75 115 SER A O 1
ATOM 888 N N . LYS A 1 116 ? -24.201 -4.150 -3.332 1.00 49.72 116 LYS A N 1
ATOM 889 C CA . LYS A 1 116 ? -25.267 -3.898 -4.299 1.00 49.72 116 LYS A CA 1
ATOM 890 C C . LYS A 1 116 ? -26.313 -4.999 -4.123 1.00 49.72 116 LYS A C 1
ATOM 892 O O . LYS A 1 116 ? -26.226 -6.047 -4.753 1.00 49.72 116 LYS A O 1
ATOM 897 N N . GLY A 1 117 ? -27.253 -4.774 -3.214 1.00 45.81 117 GLY A N 1
ATOM 898 C CA . GLY A 1 117 ? -28.577 -5.363 -3.277 1.00 45.81 117 GLY A CA 1
ATOM 899 C C . GLY A 1 117 ? -29.427 -4.478 -4.179 1.00 45.81 117 GLY A C 1
ATOM 900 O O . GLY A 1 117 ? -29.644 -3.320 -3.842 1.00 45.81 117 GLY A O 1
ATOM 901 N N . ASN A 1 118 ? -29.871 -5.061 -5.292 1.00 38.34 118 ASN A N 1
ATOM 902 C CA . ASN A 1 118 ? -30.928 -4.608 -6.199 1.00 38.34 118 ASN A CA 1
ATOM 903 C C . ASN A 1 118 ? -30.689 -3.298 -6.967 1.00 38.34 118 ASN A C 1
ATOM 905 O O . ASN A 1 118 ? -30.867 -2.211 -6.431 1.00 38.34 118 ASN A O 1
ATOM 909 N N . GLU A 1 119 ? -30.362 -3.452 -8.252 1.00 33.78 119 GLU A N 1
ATOM 910 C CA . GLU A 1 119 ? -31.093 -2.864 -9.392 1.00 33.78 119 GLU A CA 1
ATOM 911 C C . GLU A 1 119 ? -30.715 -3.617 -10.673 1.00 33.78 119 GLU A C 1
ATOM 913 O O . GLU A 1 119 ? -29.495 -3.747 -10.941 1.00 33.78 119 GLU A O 1
#

Radius of gyration: 16.27 Å; chains: 1; bounding box: 47×36×40 Å

Organism: NCBI:txid358040

Sequence (119 aa):
HTSSLALSLLRHSSPPSESFVLSPFSFNSALSIVHDGANGTTQKELTDLLLNDAIPSEVTSFYSSLALSLPSKGGNGVLFKSANRFYIDDSISLKKEYQKNMEVKYNVKVKNRVSKGNE

Foldseek 3Di:
DLVPLVVVCVVVVDDPVDDDDDDSLLVLLLLLLVLLVDDDPSVVVSCCNNPNPDDNVVSLQVSLCCLVVVCVPPDPHDHDDHADAAEDAPPDDDDPVSQVSCCNRRVYGYDYDDPPDDD

Secondary structure (DSSP, 8-state):
-THHHHHHHHHHHS-TTS-----HHHHHHHHHHHHTT--HHHHHHHHHHHSTT--HHHHHHHHHHHHHHTTT---TT--------EEE-TTS---HHHHHHHHHHH---EEE-------

InterPro domains:
  IPR000215 Serpin family [PTHR11461] (3-112)
  IPR023796 Serpin domain [PF00079] (3-112)
  IPR036186 Serpin superfamily [SSF56574] (3-112)
  IPR042178 Serpin superfamily, domain 1 [G3DSA:3.30.497.10] (1-116)

pLDDT: mean 82.48, std 13.33, range [33.78, 96.69]

=== Feature glossary ===
The record interleaves many kinds of information about one protein. Here is each kind framed as the question it answers.

Q: Are the domains correctly placed relative to each other?
A: Predicted aligned error is AlphaFold's pairwise confidence. Unlike pLDDT (per-residue), PAE is per-residue-pair and captures whether two parts of the structure are correctly placed relative to each other. Units are ångströms of expected positional error.

Q: Which residues are in helices, strands, or loops?
A: Eight-state secondary structure (DSSP): H is the canonical α-helix, G the tighter 3₁₀-helix, I the wider π-helix; E/B are β-structure, T and S are turns and bends, and '-' is everything else. DSSP derives these from the pattern of main-chain N–H···O=C hydrogen bonds, not from the sequence.

Q: What if only a Cα trace is available?
A: P-SEA three-state annotation labels each residue as helix, strand, or coil based purely on the geometry of the Cα trace. It serves as a fallback when the full backbone (and thus DSSP) is unavailable.

Q: What are the backbone torsion angles?
A: φ (phi) and ψ (psi) are the two rotatable backbone dihedrals per residue: φ is the C(i-1)–N–Cα–C torsion, ψ is the N–Cα–C–N(i+1) torsion, both in degrees on (−180°, 180°]. α-helical residues cluster near (−60°, −45°); β-strand residues near (−120°, +130°). A Ramachandran plot is simply a scatter of (φ, ψ) for every residue.

Q: What known structures does this most resemble?
A: Structural nearest neighbors (via Foldseek easy-search vs the PDB). Reported per hit: target PDB id, E-value, and alignment TM-score. A TM-score above ~0.5 is the conventional threshold for 'same fold'.

Q: What family and function is it annotated with?
A: Database cross-references. InterPro integrates a dozen domain/family signature databases into unified entries with residue-range hits. GO terms attach function/process/location labels with evidence codes. CATH codes position the fold in a four-level structural taxonomy. Organism is the NCBI-taxonomy species name.

Q: Which residues are buried vs exposed?
A: Solvent accessibility: the surface area of each residue that a 1.4 Å water probe can touch, in Å². When only backbone atoms are present the absolute values are lower than full-atom SASA (side chains contribute most of the area) and are flagged as backbone-only.

Q: What do the diagnostic plots show?
A: Three diagnostic plots accompany the record. The Cα contact map visualizes the tertiary structure as a 2D adjacency matrix (8 Å cutoff, sequence-local contacts suppressed). The Ramachandran plot shows the distribution of backbone (φ, ψ) torsions, with points in the α and β basins reflecting secondary structure content. The PAE plot shows AlphaFold's inter-residue confidence as a color matrix.

Q: What is the amino-acid chain?
A: The amino-acid sequence is the protein's primary structure: the linear order of residues from the N-terminus to the C-terminus, written in one-letter code. Everything else here — the 3D coordinates, the secondary structure, the domain annotations — is ultimately a consequence of this string.

Q: What do the rendered images show?
A: The six renders are orthographic views along the three Cartesian axes in both directions. Representation (cartoon, sticks, or surface) and color scheme (sequence-rainbow or by-chain) vary across proteins so the training set covers all the common visualization conventions.

Q: Where is each backbone atom in 3D?
A: The mmCIF table is the protein's shape written out atom by atom. For each backbone N, Cα, C, and carbonyl O, it records an (x, y, z) coordinate triple in Å plus the residue type, chain letter, and residue number.

Q: How mobile is each atom in the crystal?
A: For experimental (PDB) structures, the B-factor (temperature factor) quantifies the positional spread of each atom in the crystal — a combination of thermal vibration and static disorder — in units of Å². High B-factors mark flexible loops or poorly resolved regions; low B-factors mark the rigid, well-ordered core.

Q: How big and how compact is the whole molecule?
A: Three whole-structure scalars: the radius of gyration (RMS distance of Cα from centroid, in Å), the count of Cα–Cα contacts (pairs closer than 8 Å and separated by more than four residues in sequence — i.e. tertiary, not local, contacts), and the bounding-box dimensions. Together they distinguish compact globular folds from extended fibres or disordered chains.

Q: What does the local fold look like, residue by residue?
A: A 3Di character summarizes, for each res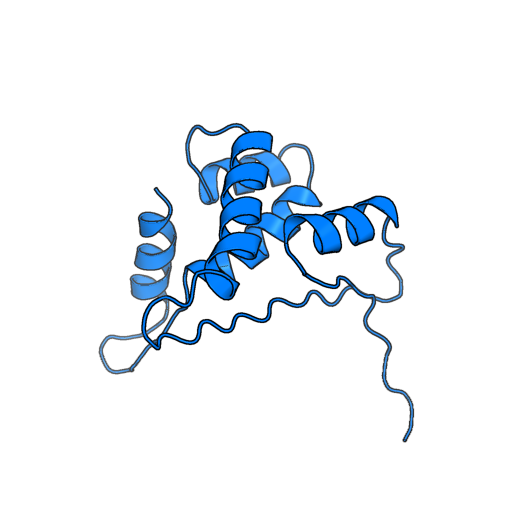idue, the relative orientation of the Cα frame of its nearest spatial neighbor. Because it encodes fold topology rather than chemistry, 3Di alignments detect remote structural similarity that sequence alignment misses.

Q: How confident is the AlphaFold model at each residue?
A: For AlphaFold models, the B-factor field carries pLDDT — the model's own estimate of local accuracy on a 0–100 scale. Regions with pLDDT<50 should be treated as essentially unmodeled; they often correspond to intrinsically disordered segments.